Protein AF-A0A960VXB3-F1 (afdb_monomer_lite)

Sequence (87 aa):
MSNVISVETHEKDEDDFKYYPCYQTSELGMITIIRHFLESNRIPFVIIGEDLIFLSGAAIPFEEAVATVHLMKKDIPLLMDFIRNPY

Radius of gyration: 18.72 Å; chains: 1; bounding box: 30×61×53 Å

pLDDT: mean 83.72, std 17.42, range [38.97, 97.69]

Secondary structure (DSSP, 8-state):
----------TTSSGGG-EEEEEEES-HHHHHHHHHHHHHTT--EEEESHHHHHTBTTTB-GGG--EEEEEETTTHHHHHHHHH---

Foldseek 3Di:
DDDDPPPPPPPPPPLQPDWDFQDKDLDLVVVVVLVVVCVVVVFDKDKPQCVLSVCDPPPDDSVRRMITIIHRPVCNVVSVVCVVDVD

Structure (mmCIF, N/CA/C/O backbone):
data_AF-A0A960VXB3-F1
#
_entry.id   AF-A0A960VXB3-F1
#
loop_
_atom_site.group_PDB
_atom_site.id
_atom_site.type_symbol
_atom_site.label_atom_id
_atom_site.label_alt_id
_atom_site.label_comp_id
_atom_site.label_asym_id
_atom_site.label_entity_id
_atom_site.label_seq_id
_atom_site.pdbx_PDB_ins_code
_atom_site.Cartn_x
_atom_site.Cartn_y
_atom_site.Cartn_z
_atom_site.occupancy
_atom_site.B_iso_or_equiv
_atom_site.auth_seq_id
_atom_site.auth_comp_id
_atom_site.auth_asym_id
_atom_site.auth_atom_id
_atom_site.pdbx_PDB_model_num
ATOM 1 N N . MET A 1 1 ? 1.743 45.422 34.669 1.00 39.25 1 MET A N 1
ATOM 2 C CA . MET A 1 1 ? 1.296 44.026 34.841 1.00 39.25 1 MET A CA 1
ATOM 3 C C . MET A 1 1 ? 0.820 43.555 33.481 1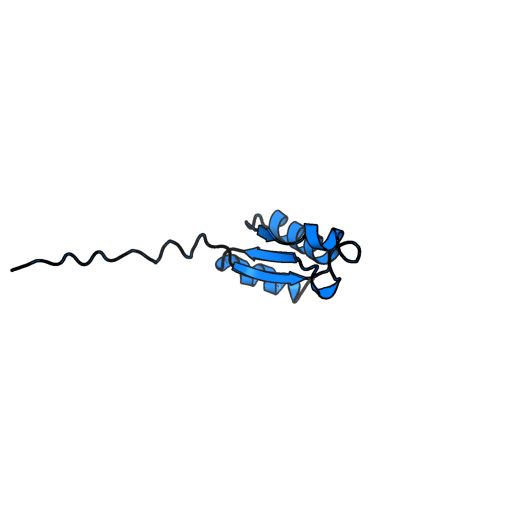.00 39.25 1 MET A C 1
ATOM 5 O O . MET A 1 1 ? -0.240 43.986 33.050 1.00 39.25 1 MET A O 1
ATOM 9 N N . SER A 1 2 ? 1.652 42.806 32.758 1.00 38.97 2 SER A N 1
ATOM 10 C CA . SER A 1 2 ? 1.321 42.311 31.418 1.00 38.97 2 SER A CA 1
ATOM 11 C C . SER A 1 2 ? 0.869 40.862 31.547 1.00 38.97 2 SER A C 1
ATOM 13 O O . SER A 1 2 ? 1.676 40.007 31.902 1.00 38.97 2 SER A O 1
ATOM 15 N N . ASN A 1 3 ? -0.414 40.599 31.300 1.00 42.25 3 ASN A N 1
ATOM 16 C CA . ASN A 1 3 ? -0.923 39.238 31.174 1.00 42.25 3 ASN A CA 1
ATOM 17 C C . ASN A 1 3 ? -0.487 38.691 29.815 1.00 42.25 3 ASN A C 1
ATOM 19 O O . ASN A 1 3 ? -0.985 39.125 28.778 1.00 42.25 3 ASN A O 1
ATOM 23 N N . VAL A 1 4 ? 0.452 37.749 29.830 1.00 50.00 4 VAL A N 1
ATOM 24 C CA . VAL A 1 4 ? 0.739 36.901 28.675 1.00 50.00 4 VAL A CA 1
ATOM 25 C C . VAL A 1 4 ? -0.304 35.792 28.699 1.00 50.00 4 VAL A C 1
ATOM 27 O O . VAL A 1 4 ? -0.310 34.957 29.599 1.00 50.00 4 VAL A O 1
ATOM 30 N N . ILE A 1 5 ? -1.233 35.835 27.749 1.00 52.00 5 ILE A N 1
ATOM 31 C CA . ILE A 1 5 ? -2.159 34.735 27.495 1.00 52.00 5 ILE A CA 1
ATOM 32 C C . ILE A 1 5 ? -1.332 33.637 26.827 1.00 52.00 5 ILE A C 1
ATOM 34 O O . ILE A 1 5 ? -0.939 33.769 25.668 1.00 52.00 5 ILE A O 1
ATOM 38 N N . SER A 1 6 ? -1.027 32.581 27.576 1.00 50.75 6 SER A N 1
ATOM 39 C CA . SER A 1 6 ? -0.510 31.337 27.017 1.00 50.75 6 SER A CA 1
ATOM 40 C C . SER A 1 6 ? -1.629 30.699 26.203 1.00 50.75 6 SER A C 1
ATOM 42 O O . SER A 1 6 ? -2.607 30.204 26.757 1.00 50.75 6 SER A O 1
ATOM 44 N N . VAL A 1 7 ? -1.515 30.775 24.880 1.00 52.72 7 VAL A N 1
ATOM 45 C CA . VAL A 1 7 ? -2.362 30.005 23.970 1.00 52.72 7 VAL A CA 1
ATOM 46 C C . VAL A 1 7 ? -1.864 28.568 24.047 1.00 52.72 7 VAL A C 1
ATOM 48 O O . VAL A 1 7 ? -0.829 28.236 23.476 1.00 52.72 7 VAL A O 1
ATOM 51 N N . GLU A 1 8 ? -2.558 27.735 24.817 1.00 44.94 8 GLU A N 1
ATOM 52 C CA . GLU A 1 8 ? -2.373 26.287 24.776 1.00 44.94 8 GLU A CA 1
ATOM 53 C C . GLU A 1 8 ? -2.847 25.802 23.401 1.00 44.94 8 GLU A C 1
ATOM 55 O O . GLU A 1 8 ? -4.041 25.703 23.121 1.00 44.94 8 GLU A O 1
ATOM 60 N N . THR A 1 9 ? -1.901 25.573 22.494 1.00 50.47 9 THR A N 1
ATOM 61 C CA . THR A 1 9 ? -2.165 24.931 21.209 1.00 50.47 9 THR A CA 1
ATOM 62 C C . THR A 1 9 ? -2.574 23.485 21.469 1.00 50.47 9 THR A C 1
ATOM 64 O O . THR A 1 9 ? -1.778 22.672 21.936 1.00 50.47 9 THR A O 1
ATOM 67 N N . HIS A 1 10 ? -3.837 23.173 21.184 1.00 47.34 10 HIS A N 1
ATOM 68 C CA . HIS A 1 10 ? -4.380 21.819 21.123 1.00 47.34 10 HIS A CA 1
ATOM 69 C C . HIS A 1 10 ? -3.679 21.013 20.004 1.00 47.34 10 HIS A C 1
ATOM 71 O O . HIS A 1 10 ? -4.214 20.844 18.918 1.00 47.34 10 HIS A O 1
ATOM 77 N N . GLU A 1 11 ? -2.474 20.496 20.260 1.00 55.09 11 GLU A N 1
ATOM 78 C CA . GLU A 1 11 ? -1.746 19.574 19.360 1.00 55.09 11 GLU A CA 1
ATOM 79 C C . GLU A 1 11 ? -2.311 18.138 19.369 1.00 55.09 11 GLU A C 1
ATOM 81 O O . GLU A 1 11 ? -1.819 17.264 18.659 1.00 55.09 11 GLU A O 1
ATOM 86 N N . LYS A 1 12 ? -3.338 17.852 20.179 1.00 50.41 12 LYS A N 1
ATOM 87 C CA . LYS A 1 12 ? -3.851 16.484 20.361 1.00 50.41 12 LYS A CA 1
ATOM 88 C C . LYS A 1 12 ? -4.723 15.957 19.220 1.00 50.41 12 LYS A C 1
ATOM 90 O O . LYS A 1 12 ? -4.880 14.746 19.145 1.00 50.41 12 LYS A O 1
ATOM 95 N N . ASP A 1 13 ? -5.239 16.818 18.347 1.00 53.72 13 ASP A N 1
ATOM 96 C CA . ASP A 1 13 ? -6.237 16.418 17.342 1.00 53.72 13 ASP A CA 1
ATOM 97 C C . ASP A 1 13 ? -5.663 16.253 15.918 1.00 53.72 13 ASP A C 1
ATOM 99 O O . ASP A 1 13 ? -6.332 15.704 15.044 1.00 53.72 13 ASP A O 1
ATOM 103 N N . GLU A 1 14 ? -4.420 16.681 15.656 1.00 55.88 14 GLU A N 1
ATOM 104 C CA . GLU A 1 14 ? -3.817 16.561 14.315 1.00 55.88 14 GLU A CA 1
ATOM 105 C C . GLU A 1 14 ? -3.218 15.170 14.024 1.00 55.88 14 GLU A C 1
ATOM 107 O O . GLU A 1 14 ? -3.141 14.770 12.859 1.00 55.88 14 GLU A O 1
ATOM 112 N N . ASP A 1 15 ? -2.820 14.403 15.052 1.00 62.94 15 ASP A N 1
ATOM 113 C CA . ASP A 1 15 ? -2.222 13.064 14.864 1.00 62.94 15 ASP A CA 1
ATOM 114 C C . ASP A 1 15 ? -3.244 12.044 14.325 1.00 62.94 15 ASP A C 1
ATOM 116 O O . ASP A 1 15 ? -2.895 11.139 13.564 1.00 62.94 15 ASP A O 1
ATOM 120 N N . ASP A 1 16 ? -4.527 12.230 14.652 1.00 66.25 16 ASP A N 1
ATOM 121 C CA . ASP A 1 16 ? -5.601 11.281 14.334 1.00 66.25 16 ASP A CA 1
ATOM 122 C C . ASP A 1 16 ? -5.943 11.204 12.838 1.00 66.25 16 ASP A C 1
ATOM 124 O O . ASP A 1 16 ? -6.514 10.208 12.384 1.00 66.25 16 ASP A O 1
ATOM 128 N N . PHE A 1 17 ? -5.560 12.214 12.051 1.00 76.81 17 PHE A N 1
ATOM 129 C CA . PHE A 1 17 ? -5.832 12.275 10.609 1.00 76.81 17 PHE A CA 1
ATOM 130 C C . PHE A 1 17 ? -4.578 12.170 9.739 1.00 76.81 17 PHE A C 1
ATOM 132 O O . PHE A 1 17 ? -4.668 12.242 8.509 1.00 76.81 17 PHE A O 1
ATOM 139 N N . LYS A 1 18 ? -3.403 11.982 10.347 1.00 91.94 18 LYS A N 1
ATOM 140 C CA . LYS A 1 18 ? -2.145 11.879 9.611 1.00 91.94 18 LYS A CA 1
ATOM 141 C C . LYS A 1 18 ? -1.900 10.454 9.117 1.00 91.94 18 LYS A C 1
ATOM 143 O O . LYS A 1 18 ? -2.059 9.475 9.845 1.00 91.94 18 LYS A O 1
ATOM 148 N N . TYR A 1 19 ? -1.462 10.356 7.865 1.00 95.12 19 TYR A N 1
ATOM 149 C CA . TYR A 1 19 ? -1.031 9.105 7.254 1.00 95.12 19 TYR A CA 1
ATOM 150 C C . TYR A 1 19 ? 0.469 8.897 7.470 1.00 95.12 19 TYR A C 1
ATOM 152 O O . TYR A 1 19 ? 1.277 9.797 7.233 1.00 95.12 19 TYR A O 1
ATOM 160 N N . TYR A 1 20 ? 0.834 7.694 7.897 1.00 95.38 20 TYR A N 1
ATOM 161 C CA . TYR A 1 20 ? 2.196 7.294 8.221 1.00 95.38 20 TYR A CA 1
ATOM 162 C C . TYR A 1 20 ? 2.651 6.153 7.314 1.00 95.38 20 TYR A C 1
ATOM 164 O O . TYR A 1 20 ? 1.881 5.208 7.125 1.00 95.38 20 TYR A O 1
ATOM 172 N N . PRO A 1 21 ? 3.887 6.197 6.782 1.00 96.75 21 PRO A N 1
ATOM 173 C CA . PRO A 1 21 ? 4.439 5.083 6.024 1.00 96.75 21 PRO A CA 1
ATOM 174 C C . PRO A 1 21 ? 4.563 3.869 6.946 1.00 96.75 21 PRO A C 1
ATOM 176 O O . PRO A 1 21 ? 5.120 3.967 8.040 1.00 96.75 21 PRO A O 1
ATOM 179 N N . CYS A 1 22 ? 4.026 2.731 6.518 1.00 95.44 22 CYS A N 1
ATOM 180 C CA . CYS A 1 22 ? 3.965 1.536 7.360 1.00 95.44 22 CYS A CA 1
ATOM 181 C C . CYS A 1 22 ? 4.462 0.271 6.664 1.00 95.44 22 CYS A C 1
ATOM 183 O O . CYS A 1 22 ? 4.978 -0.614 7.336 1.00 95.44 22 CYS A O 1
ATOM 185 N N . TYR A 1 23 ? 4.378 0.180 5.340 1.00 96.25 23 TYR A N 1
ATOM 186 C CA . TYR A 1 23 ? 4.876 -0.977 4.606 1.00 96.25 23 TYR A CA 1
ATOM 187 C C . TYR A 1 23 ? 5.429 -0.553 3.252 1.00 96.25 23 TYR A C 1
ATOM 189 O O . TYR A 1 23 ? 4.859 0.327 2.610 1.00 96.25 23 TYR A O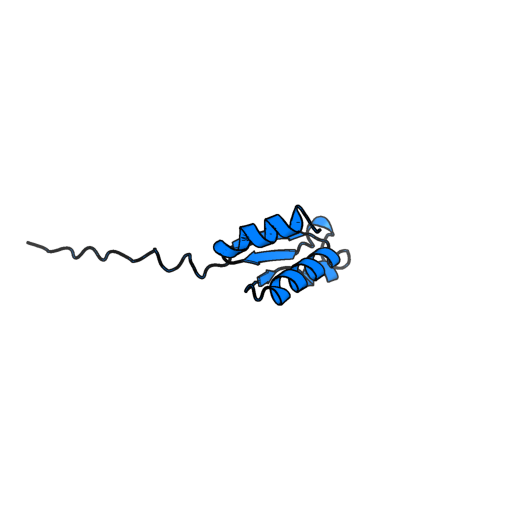 1
ATOM 197 N N . GLN A 1 24 ? 6.524 -1.176 2.825 1.00 95.81 24 GLN A N 1
ATOM 198 C CA . GLN A 1 24 ? 7.186 -0.886 1.559 1.00 95.81 24 GLN A CA 1
ATOM 199 C C . GLN A 1 24 ? 7.488 -2.191 0.829 1.00 95.81 24 GLN A C 1
ATOM 201 O O . GLN A 1 24 ? 7.940 -3.158 1.442 1.00 95.81 24 GLN A O 1
ATOM 206 N N . THR A 1 25 ? 7.237 -2.221 -0.476 1.00 94.12 25 THR A N 1
ATOM 207 C CA . THR A 1 25 ? 7.517 -3.384 -1.323 1.00 94.12 25 THR A CA 1
ATOM 208 C C . THR A 1 25 ? 7.728 -2.965 -2.776 1.00 94.12 25 THR A C 1
ATOM 210 O O . THR A 1 25 ? 7.185 -1.956 -3.223 1.00 94.12 25 THR A O 1
ATOM 213 N N . SER A 1 26 ? 8.502 -3.753 -3.518 1.00 93.00 26 SER A N 1
ATOM 214 C CA . SER A 1 26 ? 8.647 -3.643 -4.978 1.00 93.00 26 SER A CA 1
ATOM 215 C C . SER A 1 26 ? 7.732 -4.614 -5.730 1.00 93.00 26 SER A C 1
ATOM 217 O O . SER A 1 26 ? 7.722 -4.649 -6.958 1.00 93.00 26 SER A O 1
ATOM 219 N N . GLU A 1 27 ? 6.960 -5.432 -5.012 1.00 91.62 27 GLU A N 1
ATOM 220 C CA . GLU A 1 27 ? 6.112 -6.460 -5.607 1.00 91.62 27 GLU A CA 1
ATOM 221 C C . GLU A 1 27 ? 4.692 -5.939 -5.850 1.00 91.62 27 GLU A C 1
ATOM 223 O O . GLU A 1 27 ? 3.897 -5.774 -4.920 1.00 91.62 27 GLU A O 1
ATOM 228 N N . LEU A 1 28 ? 4.331 -5.752 -7.125 1.00 90.31 28 LEU A N 1
ATOM 229 C CA . LEU A 1 28 ? 2.993 -5.291 -7.522 1.00 90.31 28 LEU A CA 1
ATOM 230 C C . LEU A 1 28 ? 1.872 -6.232 -7.036 1.00 90.31 28 LEU A C 1
ATOM 232 O O . LEU A 1 28 ? 0.784 -5.785 -6.666 1.00 90.31 28 LEU A O 1
ATOM 236 N N . GLY A 1 29 ? 2.146 -7.540 -6.990 1.00 92.50 29 GLY A N 1
ATOM 237 C CA . GLY A 1 29 ? 1.210 -8.533 -6.459 1.00 92.50 29 GLY A CA 1
ATOM 238 C C . GLY A 1 29 ? 0.885 -8.289 -4.984 1.00 92.50 29 GLY A C 1
ATOM 239 O O . GLY A 1 29 ? -0.286 -8.278 -4.608 1.00 92.50 29 GLY A O 1
ATOM 240 N N . MET A 1 30 ? 1.900 -7.998 -4.167 1.00 93.62 30 MET A N 1
ATOM 241 C CA . MET A 1 30 ? 1.710 -7.703 -2.747 1.00 93.62 30 MET A CA 1
ATOM 242 C C . MET A 1 30 ? 0.933 -6.397 -2.537 1.00 93.62 30 MET A C 1
ATOM 244 O O . MET A 1 30 ? 0.030 -6.348 -1.704 1.00 93.62 30 MET A O 1
ATOM 248 N N . ILE A 1 31 ? 1.208 -5.361 -3.338 1.00 94.56 31 ILE A N 1
ATOM 249 C CA . ILE A 1 31 ? 0.428 -4.111 -3.326 1.00 94.56 31 ILE A CA 1
ATOM 250 C C . ILE A 1 31 ? -1.044 -4.367 -3.654 1.00 94.56 31 ILE A C 1
ATOM 252 O O . ILE A 1 31 ? -1.923 -3.853 -2.964 1.00 94.56 31 ILE A O 1
ATOM 256 N N . THR A 1 32 ? -1.320 -5.205 -4.654 1.00 94.69 32 THR A N 1
ATOM 257 C CA . THR A 1 32 ? -2.691 -5.571 -5.041 1.00 94.69 32 THR A CA 1
ATOM 258 C C . THR A 1 32 ? -3.422 -6.290 -3.903 1.00 94.69 32 THR A C 1
ATOM 260 O O . THR A 1 32 ? -4.570 -5.964 -3.598 1.00 94.69 32 THR A O 1
ATOM 263 N N . ILE A 1 33 ? -2.749 -7.231 -3.234 1.00 95.75 33 ILE A N 1
ATOM 264 C CA . ILE A 1 33 ? -3.294 -7.973 -2.089 1.00 95.75 33 ILE A CA 1
ATOM 265 C C . ILE A 1 33 ? -3.582 -7.029 -0.912 1.00 95.75 33 ILE A C 1
ATOM 267 O O . ILE A 1 33 ? -4.682 -7.053 -0.358 1.00 95.75 33 ILE A O 1
ATOM 271 N N . ILE A 1 34 ? -2.626 -6.164 -0.557 1.00 95.88 34 ILE A N 1
ATOM 272 C CA . ILE A 1 34 ? -2.788 -5.183 0.524 1.00 95.88 34 ILE A CA 1
ATOM 273 C C . ILE A 1 34 ? -3.936 -4.219 0.216 1.00 95.88 34 ILE A C 1
ATOM 275 O O . ILE A 1 34 ? -4.781 -3.982 1.076 1.00 95.88 34 ILE A O 1
ATOM 279 N N . ARG A 1 35 ? -4.007 -3.693 -1.010 1.00 96.62 35 ARG A N 1
ATOM 280 C CA . ARG A 1 35 ? -5.094 -2.814 -1.458 1.00 96.62 35 ARG A CA 1
ATOM 281 C C . ARG A 1 35 ? -6.452 -3.481 -1.255 1.00 96.62 35 ARG A C 1
ATOM 283 O O . ARG A 1 35 ? -7.321 -2.903 -0.610 1.00 96.62 35 ARG A O 1
ATOM 290 N N . HIS A 1 36 ? -6.605 -4.717 -1.725 1.00 97.12 36 HIS A N 1
ATOM 291 C CA . HIS A 1 36 ? -7.855 -5.456 -1.581 1.00 97.12 36 HIS A CA 1
ATOM 292 C C . HIS A 1 36 ? -8.243 -5.681 -0.111 1.00 97.12 36 HIS A C 1
ATOM 294 O O . HIS A 1 36 ? -9.411 -5.525 0.256 1.00 97.12 36 HIS A O 1
ATOM 300 N N . PHE A 1 37 ? -7.270 -6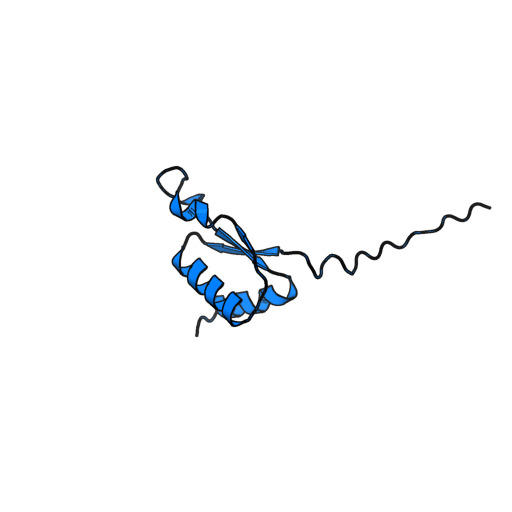.008 0.745 1.00 96.75 37 PHE A N 1
ATOM 301 C CA . PHE A 1 37 ? -7.483 -6.141 2.186 1.00 96.75 37 PHE A CA 1
ATOM 302 C C . PHE A 1 37 ? -7.982 -4.829 2.812 1.00 96.75 37 PHE A C 1
ATOM 304 O O . PHE A 1 37 ? -8.978 -4.831 3.540 1.00 96.75 37 PHE A O 1
ATOM 311 N N . LEU A 1 38 ? -7.330 -3.705 2.508 1.00 97.31 38 LEU A N 1
ATOM 312 C CA . LEU A 1 38 ? -7.681 -2.394 3.059 1.00 97.31 38 LEU A CA 1
ATOM 313 C C . LEU A 1 38 ? -9.064 -1.929 2.581 1.00 97.31 38 LEU A C 1
ATOM 315 O O . LEU A 1 38 ? -9.876 -1.479 3.390 1.00 97.31 38 LEU A O 1
ATOM 319 N N . GLU A 1 39 ? -9.369 -2.110 1.294 1.00 97.50 39 GLU A N 1
ATOM 320 C CA . GLU A 1 39 ? -10.680 -1.802 0.709 1.00 97.50 39 GLU A CA 1
ATOM 321 C C . GLU A 1 39 ? -11.796 -2.642 1.346 1.00 97.50 39 GLU A C 1
ATOM 323 O O . GLU A 1 39 ? -12.831 -2.101 1.746 1.00 97.50 39 GLU A O 1
ATOM 328 N N . SER A 1 40 ? -11.570 -3.948 1.515 1.00 97.25 40 SER A N 1
ATOM 329 C CA . SER A 1 40 ? -12.549 -4.870 2.109 1.00 97.25 40 SER A CA 1
ATOM 330 C C . SER A 1 40 ? -12.876 -4.523 3.564 1.00 97.25 40 SER A C 1
ATOM 332 O O . SER A 1 40 ? -14.020 -4.667 3.996 1.00 97.25 40 SER A O 1
ATOM 334 N N . ASN A 1 41 ? -11.894 -4.009 4.307 1.00 96.56 41 ASN A N 1
ATOM 335 C CA . ASN A 1 41 ? -12.059 -3.564 5.691 1.00 96.56 41 ASN A CA 1
ATOM 336 C C . ASN A 1 41 ? -12.467 -2.085 5.812 1.00 96.56 41 ASN A C 1
ATOM 338 O O . ASN A 1 41 ? -12.617 -1.585 6.926 1.00 96.56 41 ASN A O 1
ATOM 342 N N . ARG A 1 42 ? -12.681 -1.382 4.688 1.00 96.94 42 ARG A N 1
ATOM 343 C CA . ARG A 1 42 ? -13.015 0.055 4.635 1.00 96.94 42 ARG A CA 1
ATOM 344 C C . ARG A 1 42 ? -12.001 0.939 5.372 1.00 96.94 42 ARG A C 1
ATOM 346 O O . ARG A 1 42 ? -12.375 1.941 5.982 1.00 96.94 42 ARG A O 1
ATOM 353 N N . ILE A 1 43 ? -10.727 0.568 5.313 1.00 96.56 43 ILE A N 1
ATOM 354 C CA . ILE A 1 43 ? -9.628 1.313 5.926 1.00 96.56 43 ILE A CA 1
ATOM 355 C C . ILE A 1 43 ? -9.174 2.386 4.931 1.00 96.56 43 ILE A C 1
ATOM 357 O O . ILE A 1 43 ? -8.851 2.041 3.798 1.00 96.56 43 ILE A O 1
ATOM 361 N N . PRO A 1 44 ? -9.136 3.677 5.298 1.00 95.75 44 PRO A N 1
ATOM 362 C CA . PRO A 1 44 ? -8.550 4.711 4.452 1.00 95.75 44 PRO A CA 1
ATOM 363 C C . PRO A 1 44 ? -7.036 4.513 4.301 1.00 95.75 44 PRO A C 1
ATOM 365 O O . PRO A 1 44 ? -6.334 4.297 5.289 1.00 95.75 44 PRO A O 1
ATOM 368 N N . PHE A 1 45 ? -6.512 4.620 3.079 1.00 96.69 45 PHE A N 1
ATOM 369 C CA . PHE A 1 45 ? -5.088 4.422 2.803 1.00 96.69 45 PHE A CA 1
ATOM 370 C C . PHE A 1 45 ? -4.586 5.292 1.652 1.00 96.69 45 PHE A C 1
ATOM 372 O O . PHE A 1 45 ? -5.361 5.756 0.816 1.00 96.69 45 PHE A O 1
ATOM 379 N N . VAL A 1 46 ? -3.266 5.471 1.592 1.00 96.75 46 VAL A N 1
ATOM 380 C CA . VAL A 1 46 ? -2.563 6.085 0.458 1.00 96.75 46 VAL A CA 1
ATOM 381 C C . VAL A 1 46 ? -1.409 5.176 0.047 1.00 96.75 46 VAL A C 1
ATOM 383 O O . VAL A 1 46 ? -0.629 4.744 0.893 1.00 96.75 46 VAL A O 1
ATOM 386 N N . ILE A 1 47 ? -1.279 4.891 -1.248 1.00 95.94 47 ILE A N 1
ATOM 387 C CA . ILE A 1 47 ? -0.137 4.156 -1.809 1.00 95.94 47 ILE A CA 1
ATOM 388 C C . ILE A 1 47 ? 0.636 5.122 -2.699 1.00 95.94 47 ILE A C 1
ATOM 390 O O . ILE A 1 47 ? 0.057 5.744 -3.586 1.00 95.94 47 ILE A O 1
ATOM 394 N N . ILE A 1 48 ? 1.931 5.272 -2.433 1.00 94.81 48 ILE A N 1
ATOM 395 C CA . ILE A 1 48 ? 2.833 6.147 -3.189 1.00 94.81 48 ILE A CA 1
ATOM 396 C C . ILE A 1 48 ? 3.888 5.273 -3.857 1.00 94.81 48 ILE A C 1
ATOM 398 O O . ILE A 1 48 ? 4.410 4.370 -3.214 1.00 94.81 48 ILE A O 1
ATOM 402 N N . GLY A 1 49 ? 4.221 5.552 -5.118 1.00 92.00 49 GLY A N 1
ATOM 403 C CA . GLY A 1 49 ? 5.314 4.874 -5.826 1.00 92.00 49 GLY A CA 1
ATOM 404 C C . GLY A 1 49 ? 4.916 3.610 -6.594 1.00 92.00 49 GLY A C 1
ATOM 405 O O . GLY A 1 49 ? 5.761 3.022 -7.255 1.00 92.00 49 GLY A O 1
ATOM 406 N N . GLU A 1 50 ? 3.639 3.217 -6.587 1.00 90.50 50 GLU A N 1
ATOM 407 C CA . GLU A 1 50 ? 3.150 2.071 -7.377 1.00 90.50 50 GLU A CA 1
ATOM 408 C C . GLU A 1 50 ? 3.424 2.240 -8.878 1.00 90.50 50 GLU A C 1
ATOM 410 O O . GLU A 1 50 ? 3.915 1.316 -9.522 1.00 90.50 50 GLU A O 1
ATOM 415 N N . ASP A 1 51 ? 3.224 3.447 -9.412 1.00 87.69 51 ASP A N 1
ATOM 416 C CA . ASP A 1 51 ? 3.504 3.763 -10.818 1.00 87.69 51 ASP A CA 1
ATOM 417 C C . ASP A 1 51 ? 4.986 3.568 -11.186 1.00 87.69 51 ASP A C 1
ATOM 419 O O . ASP A 1 51 ? 5.318 3.241 -12.327 1.00 87.69 51 ASP A O 1
ATOM 423 N N . LEU A 1 52 ? 5.892 3.725 -10.212 1.00 86.75 52 LEU A N 1
ATOM 424 C CA . LEU A 1 52 ? 7.333 3.560 -10.414 1.00 86.75 52 LEU A CA 1
ATOM 425 C C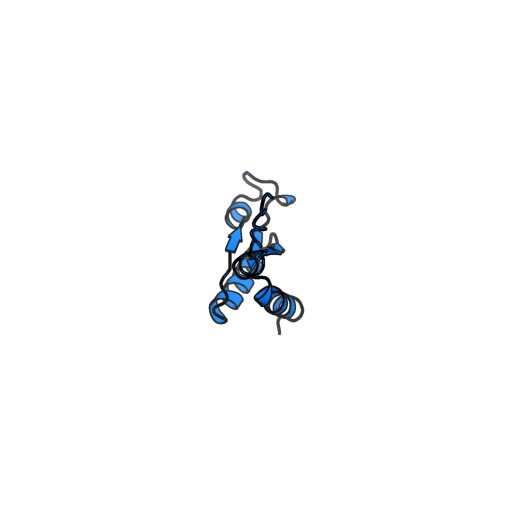 . LEU A 1 52 ? 7.707 2.088 -10.620 1.00 86.75 52 LEU A C 1
ATOM 427 O O . LEU A 1 52 ? 8.658 1.801 -11.344 1.00 86.75 52 LEU A O 1
ATOM 431 N N . ILE A 1 53 ? 6.926 1.158 -10.060 1.00 85.88 53 ILE A N 1
ATOM 432 C CA . ILE A 1 53 ? 7.113 -0.287 -10.254 1.00 85.88 53 ILE A CA 1
ATOM 433 C C . ILE A 1 53 ? 6.926 -0.660 -11.729 1.00 85.88 53 ILE A C 1
ATOM 435 O O . ILE A 1 53 ? 7.692 -1.457 -12.266 1.00 85.88 53 ILE A O 1
ATOM 439 N N . PHE A 1 54 ? 5.980 -0.032 -12.432 1.00 82.81 54 PHE A N 1
ATOM 440 C CA . PHE A 1 54 ? 5.776 -0.269 -13.867 1.00 82.81 54 PHE A CA 1
ATOM 441 C C . PHE A 1 54 ? 6.919 0.261 -14.743 1.00 82.81 54 PHE A C 1
ATOM 443 O O . PHE A 1 54 ? 7.136 -0.246 -15.842 1.00 82.81 54 PHE A O 1
ATOM 450 N N . LEU A 1 55 ? 7.649 1.276 -14.272 1.00 83.00 55 LEU A N 1
ATOM 451 C CA . LEU A 1 55 ? 8.793 1.869 -14.976 1.00 83.00 55 LEU A CA 1
ATOM 452 C C . LEU A 1 55 ? 10.126 1.178 -14.648 1.00 83.00 55 LEU A C 1
ATOM 454 O O . LEU A 1 55 ? 11.175 1.546 -15.196 1.00 83.00 55 LEU A O 1
ATOM 458 N N . SER A 1 56 ? 10.083 0.180 -13.768 1.00 82.25 56 SER A N 1
ATOM 459 C CA . SER A 1 56 ? 11.238 -0.577 -13.312 1.00 82.25 56 SER A CA 1
ATOM 460 C C . SER A 1 56 ? 11.954 -1.275 -14.469 1.00 82.25 56 SER A C 1
ATOM 462 O O . SER A 1 56 ? 11.342 -1.986 -15.266 1.00 82.25 56 SER A O 1
ATOM 464 N N . GLY A 1 57 ? 13.268 -1.076 -14.572 1.00 77.00 57 GLY A N 1
ATOM 465 C CA . GLY A 1 57 ? 14.100 -1.646 -15.636 1.00 77.00 57 GLY A CA 1
ATOM 466 C C . GLY A 1 57 ? 14.007 -0.935 -16.988 1.00 77.00 57 GLY A C 1
ATOM 467 O O . GLY A 1 57 ? 14.788 -1.247 -17.885 1.00 77.00 57 GLY A O 1
ATOM 468 N N . ALA A 1 58 ? 13.094 0.029 -17.134 1.00 83.50 58 ALA A N 1
ATOM 469 C CA . ALA A 1 58 ? 12.988 0.879 -18.317 1.00 83.50 58 ALA A CA 1
ATOM 470 C C . ALA A 1 58 ? 13.572 2.276 -18.063 1.00 83.50 58 ALA A C 1
ATOM 472 O O . ALA A 1 58 ? 14.434 2.730 -18.812 1.00 83.50 58 ALA A O 1
ATOM 473 N N . ALA A 1 59 ? 13.112 2.948 -17.003 1.00 84.31 59 ALA A N 1
ATOM 474 C CA . ALA A 1 59 ? 13.517 4.315 -16.658 1.00 84.31 59 ALA A CA 1
ATOM 475 C C . ALA A 1 59 ? 13.996 4.465 -15.205 1.00 84.31 59 ALA A C 1
ATOM 477 O O . ALA A 1 59 ? 14.614 5.474 -14.875 1.00 84.31 59 ALA A O 1
ATOM 478 N N . ILE A 1 60 ? 13.718 3.474 -14.352 1.00 80.94 60 ILE A N 1
ATOM 479 C CA . ILE A 1 60 ? 14.063 3.473 -12.927 1.00 80.94 60 ILE A CA 1
ATOM 480 C C . ILE A 1 60 ? 14.815 2.171 -12.612 1.00 80.94 60 ILE A C 1
ATOM 482 O O . ILE A 1 60 ? 14.377 1.107 -13.072 1.00 80.94 60 ILE A O 1
ATOM 486 N N . PRO A 1 61 ? 15.938 2.216 -11.869 1.00 83.31 61 PRO A N 1
ATOM 487 C CA . PRO A 1 61 ? 16.597 1.013 -11.369 1.00 83.31 61 PRO A CA 1
ATOM 488 C C . PRO A 1 61 ? 15.626 0.140 -10.570 1.00 83.31 61 PRO A C 1
ATOM 490 O O . PRO A 1 61 ? 14.794 0.652 -9.823 1.00 83.31 61 PRO A O 1
ATOM 493 N N . PHE A 1 62 ? 15.738 -1.183 -10.701 1.00 77.50 62 PHE A N 1
ATOM 494 C CA . PHE A 1 62 ? 14.844 -2.110 -9.999 1.00 77.50 62 PHE A CA 1
ATOM 495 C C . PHE A 1 62 ? 14.867 -1.908 -8.479 1.00 77.50 62 PHE A C 1
ATOM 497 O O . PHE A 1 62 ? 13.831 -2.049 -7.835 1.00 77.50 62 PHE A O 1
ATOM 504 N N . GLU A 1 63 ? 16.014 -1.528 -7.907 1.00 77.44 63 GLU A N 1
ATOM 505 C CA . GLU A 1 63 ? 16.140 -1.284 -6.467 1.00 77.44 63 GLU A CA 1
ATOM 506 C C . GLU A 1 63 ? 15.410 -0.015 -5.991 1.00 77.44 63 GLU A C 1
ATOM 508 O O . GLU A 1 63 ? 15.107 0.115 -4.806 1.00 77.44 63 GLU A O 1
ATOM 513 N N . GLU A 1 64 ? 15.116 0.917 -6.898 1.00 80.44 64 GLU A N 1
ATOM 514 C CA . GLU A 1 64 ? 14.450 2.191 -6.601 1.00 80.44 64 GLU A CA 1
ATOM 515 C C . GLU A 1 64 ? 12.940 2.146 -6.882 1.00 80.44 64 GLU A C 1
ATOM 517 O O . GLU A 1 64 ? 12.191 3.038 -6.478 1.00 80.44 64 GLU A O 1
ATOM 522 N N . ALA A 1 65 ? 12.469 1.093 -7.549 1.00 88.12 65 ALA A N 1
ATOM 523 C CA . ALA A 1 65 ? 11.072 0.895 -7.894 1.00 88.12 65 ALA A CA 1
ATOM 524 C C . ALA A 1 65 ? 10.307 0.278 -6.710 1.00 88.12 65 ALA A C 1
ATOM 526 O O . ALA A 1 65 ? 10.105 -0.935 -6.617 1.00 88.12 65 ALA A O 1
ATOM 527 N N . VAL A 1 66 ? 9.918 1.129 -5.763 1.00 92.94 66 VAL A N 1
ATOM 528 C CA . VAL A 1 66 ? 9.252 0.745 -4.512 1.00 92.94 66 VAL A CA 1
ATOM 529 C C . VAL A 1 66 ? 7.936 1.495 -4.338 1.00 92.94 66 VAL A C 1
ATOM 531 O O . VAL A 1 66 ? 7.848 2.699 -4.577 1.00 92.94 66 VAL A O 1
ATOM 534 N N . ALA A 1 67 ? 6.922 0.783 -3.858 1.00 95.12 67 ALA A N 1
ATOM 535 C CA . ALA A 1 67 ? 5.670 1.359 -3.402 1.00 95.12 67 ALA A CA 1
ATOM 536 C C . ALA A 1 67 ? 5.601 1.339 -1.874 1.00 95.12 67 ALA A C 1
ATOM 538 O O . ALA A 1 67 ? 5.956 0.345 -1.236 1.00 95.12 67 ALA A O 1
ATOM 539 N N . THR A 1 68 ? 5.093 2.425 -1.295 1.00 96.69 68 THR A N 1
ATOM 540 C CA . THR A 1 68 ? 4.941 2.600 0.150 1.00 96.69 68 THR A CA 1
ATOM 541 C C . THR A 1 68 ? 3.480 2.833 0.510 1.00 96.69 68 THR A C 1
ATOM 543 O O . THR A 1 68 ? 2.842 3.784 0.047 1.00 96.69 68 THR A O 1
ATOM 546 N N . VAL A 1 69 ? 2.962 1.978 1.387 1.00 97.44 69 VAL A N 1
ATOM 547 C CA . VAL A 1 69 ? 1.614 2.050 1.949 1.00 97.44 69 VAL A CA 1
ATOM 548 C C . VAL A 1 69 ? 1.628 2.966 3.165 1.00 97.44 69 VAL A C 1
ATOM 550 O O . VAL A 1 69 ? 2.433 2.793 4.085 1.00 97.44 69 VAL A O 1
ATOM 553 N N . HIS A 1 70 ? 0.710 3.925 3.174 1.00 97.69 70 HIS A N 1
ATOM 554 C CA . HIS A 1 70 ? 0.511 4.860 4.264 1.00 97.69 70 HIS A CA 1
ATOM 555 C C . HIS A 1 70 ? -0.883 4.694 4.859 1.00 97.69 70 HIS A C 1
ATOM 557 O O . HIS A 1 70 ? -1.875 4.664 4.128 1.00 97.69 70 HIS A O 1
ATOM 563 N N . LEU A 1 71 ? -0.948 4.632 6.188 1.00 96.94 71 LEU A N 1
ATOM 564 C CA . LEU A 1 71 ? -2.178 4.438 6.956 1.00 96.94 71 LEU A CA 1
ATOM 565 C C . LEU A 1 71 ? -2.254 5.411 8.126 1.00 96.94 71 LEU A C 1
ATOM 567 O O . LEU A 1 71 ? -1.234 5.921 8.593 1.00 96.94 71 LEU A O 1
ATOM 571 N N . MET A 1 72 ? -3.463 5.616 8.643 1.00 95.44 72 MET A N 1
ATOM 572 C CA . MET A 1 72 ? -3.622 6.218 9.961 1.00 95.44 72 MET A CA 1
ATOM 573 C C . MET A 1 72 ? -3.007 5.300 11.019 1.00 95.44 72 MET A C 1
ATOM 575 O O . MET A 1 72 ? -3.094 4.074 10.940 1.00 95.44 72 MET A O 1
ATOM 579 N N . LYS A 1 73 ? -2.410 5.899 12.048 1.00 94.38 73 LYS A N 1
ATOM 580 C CA . LYS A 1 73 ? -1.662 5.189 13.096 1.00 94.38 73 LYS A CA 1
ATOM 581 C C . LYS A 1 73 ? -2.447 4.051 13.759 1.00 94.38 73 LYS A C 1
ATOM 583 O O . LYS A 1 73 ? -1.875 3.004 14.049 1.00 94.38 73 LYS A O 1
ATOM 588 N N . LYS A 1 74 ? -3.754 4.244 13.956 1.00 93.81 74 LYS A N 1
ATOM 589 C CA . LYS A 1 74 ? -4.677 3.254 14.535 1.00 93.81 74 LYS A CA 1
ATOM 590 C C . LYS A 1 74 ? -4.844 1.983 13.688 1.00 93.81 74 LYS A C 1
ATOM 592 O O . LYS A 1 74 ? -5.107 0.928 14.251 1.00 93.81 74 LYS A O 1
ATOM 597 N N . ASP A 1 75 ? -4.664 2.078 12.369 1.00 95.69 75 ASP A N 1
ATOM 598 C CA . ASP A 1 75 ? -4.928 0.989 11.420 1.00 95.69 75 ASP A CA 1
ATOM 599 C C . ASP A 1 75 ? -3.649 0.215 11.046 1.00 95.69 75 ASP A C 1
ATOM 601 O O . ASP A 1 75 ? -3.718 -0.888 10.506 1.00 95.69 75 ASP A O 1
ATOM 605 N N . ILE A 1 76 ? -2.466 0.752 11.375 1.00 95.62 76 ILE A N 1
ATOM 606 C CA . ILE A 1 76 ? -1.169 0.103 11.111 1.00 95.62 76 ILE A CA 1
ATOM 607 C C . ILE A 1 76 ? -1.081 -1.310 11.712 1.00 95.62 76 ILE A C 1
ATOM 609 O O . ILE A 1 76 ? -0.655 -2.211 10.987 1.00 95.62 76 ILE A O 1
ATOM 613 N N . PRO A 1 77 ? -1.464 -1.558 12.985 1.00 95.88 77 PRO A N 1
ATOM 614 C CA . PRO A 1 77 ? -1.369 -2.900 13.560 1.00 95.88 77 PRO A CA 1
ATOM 615 C C . PRO A 1 77 ? -2.163 -3.940 12.766 1.00 95.88 77 PRO A C 1
ATOM 617 O O . PRO A 1 77 ? -1.671 -5.039 12.537 1.00 95.88 77 PRO A O 1
ATOM 620 N N . LEU A 1 78 ? -3.339 -3.560 12.261 1.00 95.06 78 LEU A N 1
ATOM 621 C CA . LEU A 1 78 ? -4.212 -4.448 11.502 1.00 95.06 78 LEU A CA 1
ATOM 622 C C . LEU A 1 78 ? -3.573 -4.889 10.175 1.00 95.06 78 LEU A C 1
ATOM 624 O O . LEU A 1 78 ? -3.634 -6.067 9.823 1.00 95.06 78 LEU A O 1
ATOM 628 N N . LEU A 1 79 ? -2.905 -3.973 9.464 1.00 95.62 79 LEU A N 1
ATOM 629 C CA . LEU A 1 79 ? -2.132 -4.326 8.269 1.00 95.62 79 LEU A CA 1
ATOM 630 C C . LEU A 1 79 ? -0.925 -5.210 8.615 1.00 95.62 79 LEU A C 1
ATOM 632 O O . LEU A 1 79 ? -0.644 -6.176 7.910 1.00 95.62 79 LEU A O 1
ATOM 636 N N . MET A 1 80 ? -0.204 -4.893 9.691 1.00 95.31 80 MET A N 1
ATOM 637 C CA . MET A 1 80 ? 0.980 -5.659 10.097 1.00 95.31 80 MET A CA 1
ATOM 638 C C . MET A 1 80 ? 0.639 -7.100 10.471 1.00 95.31 80 MET A C 1
ATOM 640 O O . MET A 1 80 ? 1.390 -8.012 10.122 1.00 95.31 80 MET A O 1
ATOM 644 N N . ASP A 1 81 ? -0.491 -7.309 11.143 1.00 95.31 81 ASP A N 1
ATOM 645 C CA . ASP A 1 81 ? -0.980 -8.639 11.496 1.00 95.31 81 ASP A CA 1
ATOM 646 C C . ASP A 1 81 ? -1.359 -9.440 10.244 1.00 95.31 81 ASP A C 1
ATOM 648 O O . ASP A 1 81 ? -0.943 -10.591 10.108 1.00 95.31 81 ASP A O 1
ATOM 652 N N . PHE A 1 82 ? -2.050 -8.810 9.286 1.00 94.56 82 PHE A N 1
ATOM 653 C CA . PHE A 1 82 ? -2.377 -9.421 7.994 1.00 94.56 82 PHE A CA 1
ATOM 654 C C . PHE A 1 82 ? -1.127 -9.861 7.216 1.00 94.56 82 PHE A C 1
ATOM 656 O O . PHE A 1 82 ? -1.079 -10.970 6.690 1.00 94.56 82 PHE A O 1
ATOM 663 N N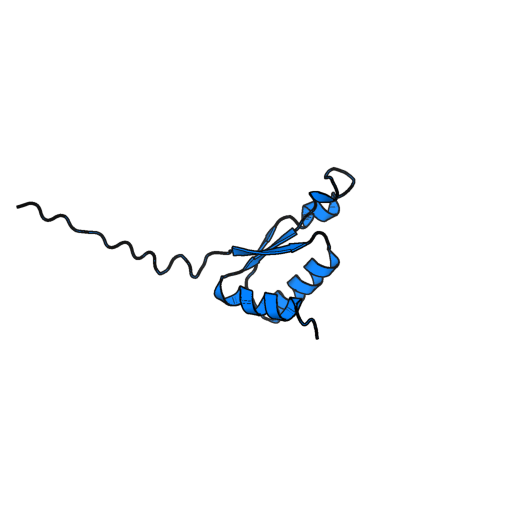 . ILE A 1 83 ? -0.088 -9.024 7.173 1.00 93.12 83 ILE A N 1
ATOM 664 C CA . ILE A 1 83 ? 1.151 -9.333 6.442 1.00 93.12 83 ILE A CA 1
ATOM 665 C C . ILE A 1 83 ? 1.938 -10.464 7.113 1.00 93.12 83 ILE A C 1
ATOM 667 O O . ILE A 1 83 ? 2.539 -11.292 6.430 1.00 93.12 83 ILE A O 1
ATOM 671 N N . ARG A 1 84 ? 1.968 -10.503 8.451 1.00 91.06 84 ARG A N 1
ATOM 672 C CA . ARG A 1 84 ? 2.713 -11.526 9.204 1.00 91.06 84 ARG A CA 1
ATOM 673 C C . ARG A 1 84 ? 2.037 -12.887 9.185 1.00 91.06 84 ARG A C 1
ATOM 675 O O . ARG A 1 84 ? 2.731 -13.894 9.302 1.00 91.06 84 ARG A O 1
ATOM 682 N N . ASN A 1 85 ? 0.714 -12.914 9.084 1.00 84.75 85 ASN A N 1
ATOM 683 C CA . ASN A 1 85 ? -0.060 -14.141 9.063 1.00 84.75 85 ASN A CA 1
ATOM 684 C C . ASN A 1 85 ? -1.144 -14.060 7.978 1.00 84.75 85 ASN A C 1
ATOM 686 O O . ASN A 1 85 ? -2.303 -13.780 8.296 1.00 84.75 85 ASN A O 1
ATOM 690 N N . PRO A 1 86 ? -0.776 -14.277 6.703 1.00 65.31 86 PRO A N 1
ATOM 691 C CA . PRO A 1 86 ? -1.673 -14.110 5.562 1.00 65.31 86 PRO A CA 1
ATOM 692 C C . PRO A 1 86 ? -2.714 -15.242 5.409 1.00 65.31 86 PRO A C 1
ATOM 694 O O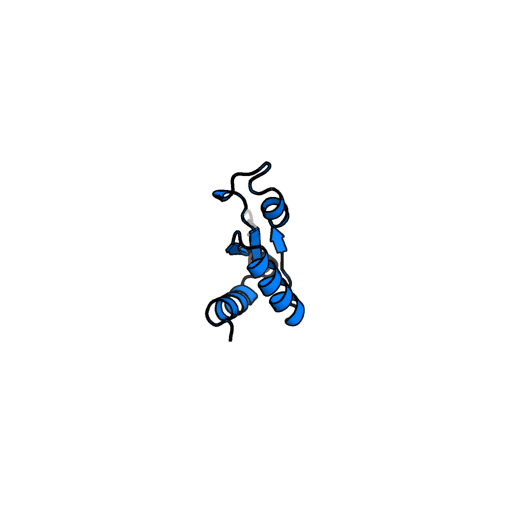 . PRO A 1 86 ? -3.061 -15.575 4.281 1.00 65.31 86 PRO A O 1
ATOM 697 N N . TYR A 1 87 ? -3.272 -15.745 6.520 1.00 56.97 87 TYR A N 1
ATOM 698 C CA . TYR A 1 87 ? -4.083 -16.969 6.680 1.00 56.97 87 TYR A CA 1
ATOM 699 C C . TYR A 1 87 ? -3.287 -18.278 6.751 1.00 56.97 87 TYR A C 1
ATOM 701 O O . TYR A 1 87 ? -2.409 -18.517 5.893 1.00 56.97 87 TYR A O 1
#